Protein AF-A0A161MIW6-F1 (afdb_monomer_lite)

InterPro domains:
  IPR002558 I/LWEQ domain [PS50945] (66-166)
  IPR030224 Sla2 family [PTHR10407] (4-166)
  IPR035964 I/LWEQ domain superfamily [SSF109885] (73-166)

Foldseek 3Di:
DVVQLLLLLLALDVVLSVVLSVLVVVLVVLVVVQVVCVVVVHDRDCPVSVVSVVVSVVSSVVRVVVLVVQLPPQLVVLVVVLVVVLVVLVVVLVVLVVVLVVLVVPDDDPSSVVVVVVSVVVNVVSVVVNVVSVVVVVVVVVCLVVVQVPHDSSSSCSSVVVVSVD

pLDDT: mean 77.28, std 8.09, range [52.91, 90.94]

Radius of gyration: 28.1 Å; chains: 1; bounding box: 55×22×91 Å

Secondary structure (DSSP, 8-state):
-HHHHHHHTT-SSHHHHHHHHHHHHHHHHHHHHHHHHHTTT-----HHHHHHHHHHHHHHHHHHHHHHHHHTTHHHHHHHHHHHHHHHHHHHHHHHHHHHHHHHHH--THHHHHHHHHHHHHHHHHHHHHHHHHHHHHHHHHHHHHH-TTS-HHHHHHHTHHHHH-

Sequence (166 aa):
VLFGKATSNTSPNIEFGERMGSKCKEVGEECMKVLSDCRVDSSVNITSMKKSIADLVSMIASLQSSLQASSVSVGDLVESELAAMDKAIEEAAKKIEEMLTQSRQADSGIKLEVSEKILDSCTGLMQAIKILIQKSRILQAEIVAHGKGTASVKEFYARNHQWTEG

Organism: Triatoma infestans (NCBI:txid30076)

Structure (mmCIF, N/CA/C/O backbone):
data_AF-A0A161MIW6-F1
#
_entry.id   AF-A0A161MIW6-F1
#
loop_
_atom_site.group_PDB
_atom_site.id
_atom_site.type_symbol
_atom_site.label_atom_id
_atom_site.label_alt_id
_atom_site.label_comp_id
_atom_site.label_asym_id
_atom_site.label_entity_id
_atom_site.label_seq_id
_atom_site.pdbx_PDB_ins_code
_atom_site.Cartn_x
_atom_site.Cartn_y
_atom_site.Cartn_z
_atom_site.occupancy
_atom_site.B_iso_or_equiv
_atom_site.auth_seq_id
_atom_site.auth_comp_id
_atom_site.auth_asym_id
_atom_site.auth_atom_id
_atom_site.pdbx_PDB_model_num
ATOM 1 N N . VAL A 1 1 ? 10.689 1.836 -26.366 1.00 61.44 1 VAL A N 1
ATOM 2 C CA . VAL A 1 1 ? 10.446 3.078 -25.588 1.00 61.44 1 VAL A CA 1
ATOM 3 C C . VAL A 1 1 ? 9.473 2.867 -24.429 1.00 61.44 1 VAL A C 1
ATOM 5 O O . VAL A 1 1 ? 9.838 3.184 -23.309 1.00 61.44 1 VAL A O 1
ATOM 8 N N . LEU A 1 2 ? 8.278 2.304 -24.648 1.00 61.50 2 LEU A N 1
ATOM 9 C CA . LEU A 1 2 ? 7.247 2.163 -23.601 1.00 61.50 2 LEU A CA 1
ATOM 10 C C . LEU A 1 2 ? 7.713 1.324 -22.393 1.00 61.50 2 LEU A C 1
ATOM 12 O O . LEU A 1 2 ? 7.658 1.794 -21.261 1.00 61.50 2 LEU A O 1
ATOM 16 N N . PHE A 1 3 ? 8.299 0.149 -22.646 1.00 66.69 3 PHE A N 1
ATOM 17 C CA . PHE A 1 3 ? 8.921 -0.672 -21.599 1.00 66.69 3 PHE A CA 1
ATOM 18 C C . PHE A 1 3 ? 10.126 0.010 -20.940 1.00 66.69 3 PHE A C 1
ATOM 20 O O . PHE A 1 3 ? 10.248 -0.027 -19.725 1.00 66.69 3 PHE A O 1
ATOM 27 N N . GLY A 1 4 ? 10.960 0.716 -21.710 1.00 68.62 4 GLY A N 1
ATOM 28 C CA . GLY A 1 4 ? 12.084 1.477 -21.156 1.00 68.62 4 GLY A CA 1
ATOM 29 C C . GLY A 1 4 ? 11.637 2.590 -20.207 1.00 68.62 4 GLY A C 1
ATOM 30 O O . GLY A 1 4 ? 12.253 2.780 -19.168 1.00 68.62 4 GLY A O 1
ATOM 31 N N . LYS A 1 5 ? 10.515 3.262 -20.496 1.00 68.69 5 LYS A N 1
ATOM 32 C CA . LYS A 1 5 ? 9.932 4.271 -19.602 1.00 68.69 5 LYS A CA 1
ATOM 33 C C . LYS A 1 5 ? 9.362 3.652 -18.319 1.00 68.69 5 LYS A C 1
ATOM 35 O O . LYS A 1 5 ? 9.532 4.218 -17.247 1.00 68.69 5 LYS A O 1
ATOM 40 N N . ALA A 1 6 ? 8.757 2.467 -18.404 1.00 68.00 6 ALA A N 1
ATOM 41 C CA . ALA A 1 6 ? 8.323 1.722 -17.219 1.00 68.00 6 ALA A CA 1
ATOM 42 C C . ALA A 1 6 ? 9.513 1.281 -16.337 1.00 68.00 6 ALA A C 1
ATOM 44 O O . ALA A 1 6 ? 9.462 1.407 -15.113 1.00 68.00 6 ALA A O 1
ATOM 45 N N . THR A 1 7 ? 10.613 0.831 -16.950 1.00 68.44 7 THR A N 1
ATOM 46 C CA . THR A 1 7 ? 11.865 0.488 -16.249 1.00 68.44 7 THR A CA 1
ATOM 47 C C . THR A 1 7 ? 12.574 1.725 -15.683 1.00 68.44 7 THR A C 1
ATOM 49 O O . THR A 1 7 ? 13.167 1.662 -14.615 1.00 68.44 7 THR A O 1
ATOM 52 N N . SER A 1 8 ? 12.470 2.881 -16.334 1.00 70.69 8 SER A N 1
ATOM 53 C CA . SER A 1 8 ? 12.945 4.164 -15.801 1.00 70.69 8 SER A CA 1
ATOM 54 C C . SER A 1 8 ? 12.235 4.589 -14.530 1.00 70.69 8 SER A C 1
ATOM 56 O O . SER A 1 8 ? 12.890 4.953 -13.558 1.00 70.69 8 SER A O 1
ATOM 58 N N . ASN A 1 9 ? 10.912 4.455 -14.502 1.00 68.62 9 ASN A N 1
ATOM 59 C CA . ASN A 1 9 ? 10.103 4.767 -13.323 1.00 68.62 9 ASN A CA 1
ATOM 60 C C . ASN A 1 9 ? 10.340 3.793 -12.153 1.00 68.62 9 ASN A C 1
ATOM 62 O O . ASN A 1 9 ? 9.823 4.000 -11.064 1.00 68.62 9 ASN A O 1
ATOM 66 N N . THR A 1 10 ? 11.094 2.716 -12.381 1.00 64.06 10 THR A N 1
ATOM 67 C CA . THR A 1 10 ? 11.514 1.748 -11.357 1.00 64.06 10 THR A CA 1
ATOM 68 C C . THR A 1 10 ? 12.796 2.196 -10.640 1.00 64.06 10 THR A C 1
ATOM 70 O O . THR A 1 10 ? 13.179 1.593 -9.640 1.00 64.06 10 THR A O 1
ATOM 73 N N . SER A 1 11 ? 13.465 3.254 -11.113 1.00 67.69 11 SER A N 1
ATOM 74 C CA . SER A 1 11 ? 14.646 3.780 -10.432 1.00 67.69 11 SER A CA 1
ATOM 75 C C . SER A 1 11 ? 14.290 4.412 -9.084 1.00 67.69 11 SER A C 1
ATOM 77 O O . SER A 1 11 ? 13.384 5.242 -9.040 1.00 67.69 11 SER A O 1
ATOM 79 N N . PRO A 1 12 ? 15.036 4.104 -8.005 1.00 62.72 12 PRO A N 1
ATOM 80 C CA . PRO A 1 12 ? 14.894 4.806 -6.730 1.00 62.72 12 PRO A CA 1
ATOM 81 C C . PRO A 1 12 ? 15.349 6.276 -6.810 1.00 62.72 12 PRO A C 1
ATOM 83 O O . PRO A 1 12 ? 15.016 7.065 -5.933 1.00 62.72 12 PRO A O 1
ATOM 86 N N . ASN A 1 13 ? 16.088 6.663 -7.857 1.00 74.44 13 ASN A N 1
ATOM 87 C CA . ASN A 1 13 ? 16.470 8.046 -8.124 1.00 74.44 13 ASN A CA 1
ATOM 88 C C . ASN A 1 13 ? 15.683 8.576 -9.338 1.00 74.44 13 ASN A C 1
ATOM 90 O O . ASN A 1 13 ? 15.883 8.122 -10.466 1.00 74.44 13 ASN A O 1
ATOM 94 N N . ILE A 1 14 ? 14.809 9.560 -9.102 1.00 72.62 14 ILE A N 1
ATOM 95 C CA . ILE A 1 14 ? 13.937 10.154 -10.130 1.00 72.62 14 ILE A CA 1
ATOM 96 C C . ILE A 1 14 ? 14.759 10.756 -11.280 1.00 72.62 14 ILE A C 1
ATOM 98 O O . ILE A 1 14 ? 14.455 10.502 -12.444 1.00 72.62 14 ILE A O 1
ATOM 102 N N . GLU A 1 15 ? 15.842 11.474 -10.974 1.00 78.38 15 GLU A N 1
ATOM 103 C CA . GLU A 1 15 ? 16.721 12.099 -11.973 1.00 78.38 15 GLU A CA 1
ATOM 104 C C . GLU A 1 15 ? 17.409 11.040 -12.853 1.00 78.38 15 GLU A C 1
ATOM 106 O O . GLU A 1 15 ? 17.502 11.177 -14.077 1.00 78.38 15 GLU A O 1
ATOM 111 N N . PHE A 1 16 ? 17.825 9.921 -12.250 1.00 79.31 16 PHE A N 1
ATOM 112 C CA . PHE A 1 16 ? 18.370 8.779 -12.985 1.00 79.31 16 PHE A CA 1
ATOM 113 C C . PHE A 1 16 ? 17.313 8.119 -13.882 1.00 79.31 16 PHE A C 1
ATOM 115 O O . PHE A 1 16 ? 17.590 7.800 -15.043 1.00 79.31 16 PHE A O 1
ATOM 122 N N . GLY A 1 17 ? 16.092 7.940 -13.371 1.00 79.69 17 GLY A N 1
ATOM 123 C CA . GLY A 1 17 ? 14.958 7.411 -14.127 1.00 79.69 17 GLY A CA 1
ATOM 124 C C . GLY A 1 17 ? 14.633 8.261 -15.359 1.00 79.69 17 GLY A C 1
ATOM 125 O O . GLY A 1 17 ? 14.569 7.731 -16.475 1.00 79.69 17 GLY A O 1
ATOM 126 N N . GLU A 1 18 ? 14.508 9.579 -15.191 1.00 81.00 18 GLU A N 1
ATOM 127 C CA . GLU A 1 18 ? 14.255 10.529 -16.283 1.00 81.00 18 GLU A CA 1
ATOM 128 C C . GLU A 1 18 ? 15.375 10.533 -17.328 1.00 81.00 18 GLU A C 1
ATOM 130 O O . GLU A 1 18 ? 15.106 10.506 -18.539 1.00 81.00 18 GLU A O 1
ATOM 135 N N . ARG A 1 19 ? 16.636 10.480 -16.881 1.00 83.94 19 ARG A N 1
ATOM 136 C CA . ARG A 1 19 ? 17.801 10.383 -17.769 1.00 83.94 19 ARG A CA 1
ATOM 137 C C . ARG A 1 19 ? 17.787 9.092 -18.586 1.00 83.94 19 ARG A C 1
ATOM 139 O O . ARG A 1 19 ? 17.980 9.133 -19.803 1.00 83.94 19 ARG A O 1
ATOM 146 N N . MET A 1 20 ? 17.504 7.954 -17.953 1.00 82.56 20 MET A N 1
ATOM 147 C CA . MET A 1 20 ? 17.394 6.666 -18.644 1.00 82.56 20 MET A CA 1
ATOM 148 C C . MET A 1 20 ? 16.209 6.648 -19.625 1.00 82.56 20 MET A C 1
ATOM 150 O O . MET A 1 20 ? 16.321 6.110 -20.729 1.00 82.56 20 MET A O 1
ATOM 154 N N . GLY A 1 21 ? 15.097 7.301 -19.271 1.00 84.00 21 GLY A N 1
ATOM 155 C CA . GLY A 1 21 ? 13.911 7.396 -20.124 1.00 84.00 21 GLY A CA 1
ATOM 156 C C . GLY A 1 21 ? 14.185 8.226 -21.376 1.00 84.00 21 GLY A C 1
ATOM 157 O O . GLY A 1 21 ? 13.810 7.835 -22.485 1.00 84.00 21 GLY A O 1
ATOM 158 N N . SER A 1 22 ? 14.919 9.326 -21.202 1.00 85.38 22 SER A N 1
ATOM 159 C CA . SER A 1 22 ? 15.393 10.180 -22.292 1.00 85.38 22 SER A CA 1
ATOM 160 C C . SER A 1 22 ? 16.367 9.434 -23.208 1.00 85.38 22 SER A C 1
ATOM 162 O O . SER A 1 22 ? 16.172 9.443 -24.423 1.00 85.38 22 SER A O 1
ATOM 164 N N . LYS A 1 23 ? 17.331 8.681 -22.652 1.00 84.94 23 LYS A N 1
ATOM 165 C CA . LYS A 1 23 ? 18.250 7.853 -23.454 1.00 84.94 23 LYS A CA 1
ATOM 166 C C . LYS A 1 23 ? 17.516 6.751 -24.228 1.00 84.94 23 LYS A C 1
ATOM 168 O O . LYS A 1 23 ? 17.844 6.484 -25.379 1.00 84.94 23 LYS A O 1
ATOM 173 N N . CYS A 1 24 ? 16.484 6.136 -23.645 1.00 85.50 24 CYS A N 1
ATOM 174 C CA . CYS A 1 24 ? 15.669 5.137 -24.345 1.00 85.50 24 CYS A CA 1
ATOM 175 C C . CYS A 1 24 ? 14.901 5.735 -25.534 1.00 85.50 24 CYS A C 1
ATOM 177 O O . CYS A 1 24 ? 14.715 5.065 -26.554 1.00 85.50 24 CYS A O 1
ATOM 179 N N . LYS A 1 25 ? 14.467 6.995 -25.418 1.00 86.25 25 LYS A N 1
ATOM 180 C CA . LYS A 1 25 ? 13.848 7.730 -26.523 1.00 86.25 25 LYS A CA 1
ATOM 181 C C . LYS A 1 25 ? 14.872 8.059 -27.613 1.00 86.25 25 LYS A C 1
ATOM 183 O O . LYS A 1 25 ? 14.599 7.780 -28.775 1.00 86.25 25 LYS A O 1
ATOM 188 N N . GLU A 1 26 ? 16.051 8.546 -27.230 1.00 86.06 26 GLU A N 1
ATOM 189 C CA . GLU A 1 26 ? 17.161 8.855 -28.144 1.00 86.06 26 GLU A CA 1
ATOM 190 C C . GLU A 1 26 ? 17.589 7.625 -28.961 1.00 86.06 26 GLU A C 1
ATOM 192 O O . GLU A 1 26 ? 17.667 7.698 -30.183 1.00 86.06 26 GLU A O 1
ATOM 197 N N . VAL A 1 27 ? 17.751 6.460 -28.320 1.00 86.81 27 VAL A N 1
ATOM 198 C CA . VAL A 1 27 ? 18.036 5.187 -29.014 1.00 86.81 27 VAL A CA 1
ATOM 199 C C . VAL A 1 27 ? 16.935 4.836 -30.021 1.00 86.81 27 VAL A C 1
ATOM 201 O O . VAL A 1 27 ? 17.221 4.353 -31.116 1.00 86.81 27 VAL A O 1
ATOM 204 N N . GLY A 1 28 ? 15.667 5.081 -29.674 1.00 85.56 28 GLY A N 1
ATOM 205 C CA . GLY A 1 28 ? 14.543 4.880 -30.590 1.00 85.56 28 GLY A CA 1
ATOM 206 C C . GLY A 1 28 ? 14.598 5.807 -31.807 1.00 85.56 28 GLY A C 1
ATOM 207 O O . GLY A 1 28 ? 14.368 5.358 -32.928 1.00 85.56 28 GLY A O 1
ATOM 208 N N . GLU A 1 29 ? 14.939 7.078 -31.601 1.00 86.00 29 GLU A N 1
ATOM 209 C CA . GLU A 1 29 ? 15.095 8.072 -32.669 1.00 86.00 29 GLU A CA 1
ATOM 210 C C . GLU A 1 29 ? 16.297 7.759 -33.575 1.00 86.00 29 GLU A C 1
ATOM 212 O O . GLU A 1 29 ? 16.179 7.852 -34.797 1.00 86.00 29 GLU A O 1
ATOM 217 N N . GLU A 1 30 ? 17.430 7.331 -33.011 1.00 83.75 30 GLU A N 1
ATOM 218 C CA . GLU A 1 30 ? 18.599 6.879 -33.778 1.00 83.75 30 GLU A CA 1
ATOM 219 C C . GLU A 1 30 ? 18.293 5.628 -34.607 1.00 83.75 30 GLU A C 1
ATOM 221 O O . GLU A 1 30 ? 18.673 5.559 -35.774 1.00 83.75 30 GLU A O 1
ATOM 226 N N . CYS A 1 31 ? 17.550 4.670 -34.048 1.00 84.38 31 CYS A N 1
ATOM 227 C CA . CYS A 1 31 ? 17.133 3.471 -34.772 1.00 84.38 31 CYS A CA 1
ATOM 228 C C . CYS A 1 31 ? 16.215 3.818 -35.959 1.00 84.38 31 CYS A C 1
ATOM 230 O O . CYS A 1 31 ? 16.391 3.296 -37.059 1.00 84.38 31 CYS A O 1
ATOM 232 N N . MET A 1 32 ? 15.288 4.766 -35.775 1.00 85.19 32 MET A N 1
ATOM 233 C CA . MET A 1 32 ? 14.428 5.256 -36.859 1.00 85.19 32 MET A CA 1
ATOM 234 C C . MET A 1 32 ? 15.216 5.975 -37.961 1.00 85.19 32 MET A C 1
ATOM 236 O O . MET A 1 32 ? 14.909 5.773 -39.134 1.00 85.19 32 MET A O 1
ATOM 240 N N . LYS A 1 33 ? 16.240 6.765 -37.605 1.00 84.06 33 LYS A N 1
ATOM 241 C CA . LYS A 1 33 ? 17.140 7.419 -38.575 1.00 84.06 33 LYS A CA 1
ATOM 242 C C . LYS A 1 33 ? 17.941 6.397 -39.384 1.00 84.06 33 LYS A C 1
ATOM 244 O O . LYS A 1 33 ? 17.965 6.453 -40.606 1.00 84.06 33 LYS A O 1
ATOM 249 N N . VAL A 1 34 ? 18.520 5.402 -38.713 1.00 83.44 34 VAL A N 1
ATOM 250 C CA . VAL A 1 34 ? 19.241 4.303 -39.376 1.00 83.44 34 VAL A CA 1
ATOM 251 C C . VAL A 1 34 ? 18.323 3.550 -40.348 1.00 83.44 34 VAL A C 1
ATOM 253 O O . VAL A 1 34 ? 18.717 3.273 -41.478 1.00 83.44 34 VAL A O 1
ATOM 256 N N . LEU A 1 35 ? 17.078 3.266 -39.949 1.00 82.62 35 LEU A N 1
ATOM 257 C CA . LEU A 1 35 ? 16.092 2.615 -40.818 1.00 82.62 35 LEU A CA 1
ATOM 258 C C . LEU A 1 35 ? 15.680 3.485 -42.015 1.00 82.62 35 LEU A C 1
ATOM 260 O O . LEU A 1 35 ? 15.464 2.940 -43.099 1.00 82.62 35 LEU A O 1
ATOM 264 N N . SER A 1 36 ? 15.570 4.809 -41.855 1.00 82.56 36 SER A N 1
ATOM 265 C CA . SER A 1 36 ? 15.293 5.705 -42.985 1.00 82.56 36 SER A CA 1
ATOM 266 C C . SER A 1 36 ? 16.464 5.785 -43.957 1.00 82.56 36 SER A C 1
ATOM 268 O O . SER A 1 36 ? 16.233 5.762 -45.163 1.00 82.56 36 SER A O 1
ATOM 270 N N . ASP A 1 37 ? 17.698 5.798 -43.455 1.00 80.75 37 ASP A N 1
ATOM 271 C CA . ASP A 1 37 ? 18.906 5.892 -44.281 1.00 80.75 37 ASP A CA 1
ATOM 272 C C . ASP A 1 37 ? 19.135 4.608 -45.093 1.00 80.75 37 ASP A C 1
ATOM 274 O O . ASP A 1 37 ? 19.452 4.684 -46.284 1.00 80.75 37 ASP A O 1
ATOM 278 N N . CYS A 1 38 ? 18.856 3.440 -44.492 1.00 77.19 38 CYS A N 1
ATOM 279 C CA . CYS A 1 38 ? 18.796 2.145 -45.183 1.00 77.19 38 CYS A CA 1
ATOM 280 C C . CYS A 1 38 ? 17.766 2.128 -46.321 1.00 77.19 38 CYS A C 1
ATOM 282 O O . CYS A 1 38 ? 17.932 1.396 -47.290 1.00 77.19 38 CYS A O 1
ATOM 284 N N . ARG A 1 39 ? 16.680 2.903 -46.206 1.00 77.19 39 ARG A N 1
ATOM 285 C CA . ARG A 1 39 ? 15.609 2.946 -47.214 1.00 77.19 39 ARG A CA 1
ATOM 286 C C . ARG A 1 39 ? 15.971 3.794 -48.436 1.00 77.19 39 ARG A C 1
ATOM 288 O O . ARG A 1 39 ? 15.252 3.741 -49.429 1.00 77.19 39 ARG A O 1
ATOM 295 N N . VAL A 1 40 ? 17.030 4.600 -48.347 1.00 80.00 40 VAL A N 1
ATOM 296 C CA . VAL A 1 40 ? 17.451 5.569 -49.375 1.00 80.00 40 VAL A CA 1
ATOM 297 C C . VAL A 1 40 ? 18.808 5.173 -49.997 1.00 80.00 40 VAL A C 1
ATOM 299 O O . VAL A 1 40 ? 19.402 5.963 -50.718 1.00 80.00 40 VAL A O 1
ATOM 302 N N . ASP A 1 41 ? 19.306 3.951 -49.743 1.00 64.62 41 ASP A N 1
ATOM 303 C CA . ASP A 1 41 ? 20.633 3.461 -50.185 1.00 64.62 41 ASP A CA 1
ATOM 304 C C . ASP A 1 41 ? 21.799 4.396 -49.790 1.00 64.62 41 ASP A C 1
ATOM 306 O O . ASP A 1 41 ? 22.836 4.493 -50.450 1.00 64.62 41 ASP A O 1
ATOM 310 N N . SER A 1 42 ? 21.638 5.093 -48.663 1.00 64.06 42 SER A N 1
ATOM 311 C CA . SER A 1 42 ? 22.657 5.983 -48.104 1.00 64.06 42 SER A CA 1
ATOM 312 C C . SER A 1 42 ? 23.697 5.173 -47.322 1.00 64.06 42 SER A C 1
ATOM 314 O O . SER A 1 42 ? 23.383 4.130 -46.755 1.00 64.06 42 SER A O 1
ATOM 316 N N . SER A 1 43 ? 24.930 5.676 -47.200 1.00 62.56 43 SER A N 1
ATOM 317 C CA . SER A 1 43 ? 25.930 5.116 -46.275 1.00 62.56 43 SER A CA 1
ATOM 318 C C . SER A 1 43 ? 25.413 5.154 -44.828 1.00 62.56 43 SER A C 1
ATOM 320 O O . SER A 1 43 ? 25.407 6.208 -44.192 1.00 62.56 43 SER A O 1
ATOM 322 N N . VAL A 1 44 ? 25.026 3.999 -44.288 1.00 70.69 44 VAL A N 1
ATOM 323 C CA . VAL A 1 44 ? 24.427 3.867 -42.953 1.00 70.69 44 VAL A CA 1
ATOM 324 C C . VAL A 1 44 ? 25.500 3.912 -41.861 1.00 70.69 44 VAL A C 1
ATOM 326 O O . VAL A 1 44 ? 26.374 3.046 -41.794 1.00 70.69 44 VAL A O 1
ATOM 329 N N . ASN A 1 45 ? 25.417 4.881 -40.945 1.00 68.62 45 ASN A N 1
ATOM 330 C CA . ASN A 1 45 ? 26.310 4.952 -39.784 1.00 68.62 45 ASN A CA 1
ATOM 331 C C . ASN A 1 45 ? 25.682 4.278 -38.550 1.00 68.62 45 ASN A C 1
ATOM 333 O O . ASN A 1 45 ? 24.879 4.866 -37.834 1.00 68.62 45 ASN A O 1
ATOM 337 N N . ILE A 1 46 ? 26.088 3.035 -38.281 1.00 76.12 46 ILE A N 1
ATOM 338 C CA . ILE A 1 46 ? 25.591 2.200 -37.166 1.00 76.12 46 ILE A CA 1
ATOM 339 C C . ILE A 1 46 ? 26.328 2.495 -35.839 1.00 76.12 46 ILE A C 1
ATOM 341 O O . ILE A 1 46 ? 25.935 2.025 -34.768 1.00 76.12 46 ILE A O 1
ATOM 345 N N . THR A 1 47 ? 27.414 3.268 -35.883 1.00 80.06 47 THR A N 1
ATOM 346 C CA . THR A 1 47 ? 28.341 3.438 -34.753 1.00 80.06 47 THR A CA 1
ATOM 347 C C . THR A 1 47 ? 27.715 4.213 -33.593 1.00 80.06 47 THR A C 1
ATOM 349 O O . THR A 1 47 ? 27.886 3.821 -32.438 1.00 80.06 47 THR A O 1
ATOM 352 N N . SER A 1 48 ? 26.955 5.273 -33.886 1.00 78.56 48 SER A N 1
ATOM 353 C CA . SER A 1 48 ? 26.233 6.063 -32.875 1.00 78.56 48 SER A CA 1
ATOM 354 C C . SER A 1 48 ? 25.165 5.229 -32.171 1.00 78.56 48 SER A C 1
ATOM 356 O O . SER A 1 48 ? 25.172 5.146 -30.946 1.00 78.56 48 SER A O 1
ATOM 358 N N . MET A 1 49 ? 24.350 4.497 -32.938 1.00 80.81 49 MET A N 1
ATOM 359 C CA . MET A 1 49 ? 23.312 3.614 -32.400 1.00 80.81 49 MET A CA 1
ATOM 360 C C . MET A 1 49 ? 23.900 2.532 -31.485 1.00 80.81 49 MET A C 1
ATOM 362 O O . MET A 1 49 ? 23.395 2.302 -30.387 1.00 80.81 49 MET A O 1
ATOM 366 N N . LYS A 1 50 ? 24.998 1.880 -31.898 1.00 83.50 50 LYS A N 1
ATOM 367 C CA . LYS A 1 50 ? 25.682 0.883 -31.055 1.00 83.50 50 LYS A CA 1
ATOM 368 C C . LYS A 1 50 ? 26.171 1.485 -29.739 1.00 83.50 50 LYS A C 1
ATOM 370 O O . LYS A 1 50 ? 26.019 0.849 -28.699 1.00 83.50 50 LYS A O 1
ATOM 375 N N . LYS A 1 51 ? 26.727 2.699 -29.776 1.00 86.50 51 LYS A N 1
ATOM 376 C CA . LYS A 1 51 ? 27.185 3.407 -28.577 1.00 86.50 51 LYS A CA 1
ATOM 377 C C . LYS A 1 51 ? 26.019 3.753 -27.650 1.00 86.50 51 LYS A C 1
ATOM 379 O O . LYS A 1 51 ? 26.068 3.410 -26.475 1.00 86.50 51 LYS A O 1
ATOM 384 N N . SER A 1 52 ? 24.944 4.335 -28.177 1.00 83.75 52 SER A N 1
ATOM 385 C CA . SER A 1 52 ? 23.763 4.688 -27.382 1.00 83.75 52 SER A CA 1
ATOM 386 C C . SER A 1 52 ? 23.083 3.467 -26.754 1.00 83.75 52 SER A C 1
ATOM 388 O O . SER A 1 52 ? 22.607 3.551 -25.622 1.00 83.75 52 SER A O 1
ATOM 390 N N . ILE A 1 53 ? 23.072 2.320 -27.447 1.00 84.44 53 ILE A N 1
ATOM 391 C CA . ILE A 1 53 ? 22.594 1.047 -26.886 1.00 84.44 53 ILE A CA 1
ATOM 392 C C . ILE A 1 53 ? 23.526 0.559 -25.770 1.00 84.44 53 ILE A C 1
ATOM 394 O O . ILE A 1 53 ? 23.035 0.164 -24.717 1.00 84.44 53 ILE A O 1
ATOM 398 N N . ALA A 1 54 ? 24.848 0.604 -25.962 1.00 87.19 54 ALA A N 1
ATOM 399 C CA . ALA A 1 54 ? 25.809 0.196 -24.934 1.00 87.19 54 ALA A CA 1
ATOM 400 C C . ALA A 1 54 ? 25.696 1.057 -23.661 1.00 87.19 54 ALA A C 1
ATOM 402 O O . ALA A 1 54 ? 25.657 0.520 -22.552 1.00 87.19 54 ALA A O 1
ATOM 403 N N . ASP A 1 55 ? 25.551 2.374 -23.823 1.00 86.06 55 ASP A N 1
ATOM 404 C CA . ASP A 1 55 ? 25.331 3.312 -22.720 1.00 86.06 55 ASP A CA 1
ATOM 405 C C . ASP A 1 55 ? 24.032 2.979 -21.968 1.00 86.06 55 ASP A C 1
ATOM 407 O O . ASP A 1 55 ? 24.020 2.908 -20.738 1.00 86.06 55 ASP A O 1
ATOM 411 N N . LEU A 1 56 ? 22.943 2.700 -22.692 1.00 85.38 56 LEU A N 1
ATOM 412 C CA . LEU A 1 56 ? 21.668 2.302 -22.094 1.00 85.38 56 LEU A CA 1
ATOM 413 C C . LEU A 1 56 ? 21.772 0.969 -21.336 1.00 85.38 56 LEU A C 1
ATOM 415 O O . LEU A 1 56 ? 21.239 0.855 -20.233 1.00 85.38 56 LEU A O 1
ATOM 419 N N . VAL A 1 57 ? 22.494 -0.013 -21.879 1.00 86.44 57 VAL A N 1
ATOM 420 C CA . VAL A 1 57 ? 22.738 -1.305 -21.215 1.00 86.44 57 VAL A CA 1
ATOM 421 C C . VAL A 1 57 ? 23.523 -1.115 -19.913 1.00 86.44 57 VAL A C 1
ATOM 423 O O . VAL A 1 57 ? 23.163 -1.709 -18.897 1.00 86.44 57 VAL A O 1
ATOM 426 N N . SER A 1 58 ? 24.544 -0.251 -19.904 1.00 86.19 58 SER A N 1
ATOM 427 C CA . SER A 1 58 ? 25.304 0.052 -18.683 1.00 86.19 58 SER A CA 1
ATOM 428 C C . SER A 1 58 ? 24.443 0.711 -17.599 1.00 86.19 58 SER A C 1
ATOM 430 O O . SER A 1 58 ? 24.514 0.312 -16.438 1.00 86.19 58 SER A O 1
ATOM 432 N N . MET A 1 59 ? 23.561 1.644 -17.977 1.00 83.69 59 MET A N 1
ATOM 433 C CA . MET A 1 59 ? 22.632 2.283 -17.039 1.00 83.69 59 MET A CA 1
ATOM 434 C C . MET A 1 59 ? 21.639 1.278 -16.446 1.00 83.69 59 MET A C 1
ATOM 436 O O . MET A 1 59 ? 21.367 1.326 -15.247 1.00 83.69 59 MET A O 1
ATOM 440 N N . ILE A 1 60 ? 21.146 0.328 -17.247 1.00 82.44 60 ILE A N 1
ATOM 441 C CA . ILE A 1 60 ? 20.287 -0.755 -16.746 1.00 82.44 60 ILE A CA 1
ATOM 442 C C . ILE A 1 60 ? 21.046 -1.635 -15.744 1.00 82.44 60 ILE A C 1
ATOM 444 O O . ILE A 1 60 ? 20.500 -1.963 -14.691 1.00 82.44 60 ILE A O 1
ATOM 448 N N . ALA A 1 61 ? 22.307 -1.979 -16.018 1.00 82.94 61 ALA A N 1
ATOM 449 C CA . ALA A 1 61 ? 23.111 -2.792 -15.105 1.00 82.94 61 ALA A CA 1
ATOM 450 C C . ALA A 1 61 ? 23.336 -2.100 -13.746 1.00 82.94 61 ALA A C 1
ATOM 452 O O . ALA A 1 61 ? 23.217 -2.741 -12.701 1.00 82.94 61 ALA A O 1
ATOM 453 N N . SER A 1 62 ? 23.596 -0.787 -13.744 1.00 81.62 62 SER A N 1
ATOM 454 C CA . SER A 1 62 ? 23.730 0.006 -12.511 1.00 81.62 62 SER A CA 1
ATOM 455 C C . SER A 1 62 ? 22.419 0.128 -11.730 1.00 81.62 62 SER A C 1
ATOM 457 O O . SER A 1 62 ? 22.421 0.103 -10.500 1.00 81.62 62 SER A O 1
ATOM 459 N N . LEU A 1 63 ? 21.287 0.232 -12.428 1.00 77.31 63 LEU A N 1
ATOM 460 C CA . LEU A 1 63 ? 19.967 0.216 -11.797 1.00 77.31 63 LEU A CA 1
ATOM 461 C C . LEU A 1 63 ? 19.721 -1.122 -11.084 1.00 77.31 63 LEU A C 1
ATOM 463 O O . LEU A 1 63 ? 19.244 -1.156 -9.951 1.00 77.31 63 LEU A O 1
ATOM 467 N N . GLN A 1 64 ? 20.073 -2.223 -11.745 1.00 72.31 64 GLN A N 1
ATOM 468 C CA . GLN A 1 64 ? 19.836 -3.575 -11.253 1.00 72.31 64 GLN A CA 1
ATOM 469 C C . GLN A 1 64 ? 20.671 -3.894 -10.003 1.00 72.31 64 GLN A C 1
ATOM 471 O O . GLN A 1 64 ? 20.152 -4.500 -9.065 1.00 72.31 64 GLN A O 1
ATOM 476 N N . SER A 1 65 ? 21.924 -3.430 -9.939 1.00 72.19 65 SER A N 1
ATOM 477 C CA . SER A 1 65 ? 22.757 -3.571 -8.737 1.00 72.19 65 SER A CA 1
ATOM 478 C C . SER A 1 65 ? 22.253 -2.717 -7.568 1.00 72.19 65 SER A C 1
ATOM 480 O O . SER A 1 65 ? 22.216 -3.195 -6.434 1.00 72.19 65 SER A O 1
ATOM 482 N N . SER A 1 66 ? 21.796 -1.488 -7.838 1.00 68.69 66 SER A N 1
ATOM 483 C CA . SER A 1 66 ? 21.188 -0.620 -6.821 1.00 68.69 66 SER A CA 1
ATOM 484 C C . SER A 1 66 ? 19.910 -1.225 -6.238 1.00 68.69 66 SER A C 1
ATOM 486 O O . SER A 1 66 ? 19.706 -1.171 -5.029 1.00 68.69 66 SER A O 1
ATOM 488 N N . LEU A 1 67 ? 19.059 -1.813 -7.079 1.00 64.50 67 LEU A N 1
ATOM 489 C CA . LEU A 1 67 ? 17.823 -2.463 -6.642 1.00 64.50 67 LEU A CA 1
ATOM 490 C C . LEU A 1 67 ? 18.106 -3.710 -5.795 1.00 64.50 67 LEU A C 1
ATOM 492 O O . LEU A 1 67 ? 17.441 -3.919 -4.782 1.00 64.50 67 LEU A O 1
ATOM 496 N N . GLN A 1 68 ? 19.113 -4.513 -6.158 1.00 63.56 68 GLN A N 1
ATOM 497 C CA . GLN A 1 68 ? 19.486 -5.696 -5.376 1.00 63.56 68 GLN A CA 1
ATOM 498 C C . GLN A 1 68 ? 19.945 -5.343 -3.956 1.00 63.56 68 GLN A C 1
ATOM 500 O O . GLN A 1 68 ? 19.524 -6.014 -3.015 1.00 63.56 68 GLN A O 1
ATOM 505 N N . ALA A 1 69 ? 20.726 -4.272 -3.783 1.00 61.72 69 ALA A N 1
ATOM 506 C CA . ALA A 1 69 ? 21.224 -3.853 -2.471 1.00 61.72 69 ALA A CA 1
ATOM 507 C C . ALA A 1 69 ? 20.108 -3.415 -1.499 1.00 61.72 69 ALA A C 1
ATOM 509 O O . ALA A 1 69 ? 20.214 -3.653 -0.298 1.00 61.72 69 ALA A O 1
ATOM 510 N N . SER A 1 70 ? 19.022 -2.822 -2.005 1.00 57.09 70 SER A N 1
ATOM 511 C CA . SER A 1 70 ? 17.903 -2.320 -1.188 1.00 57.09 70 SER A CA 1
ATOM 512 C C . SER A 1 70 ? 16.776 -3.345 -0.976 1.00 57.09 70 SER A C 1
ATOM 514 O O . SER A 1 70 ? 15.961 -3.201 -0.068 1.00 57.09 70 SER A O 1
ATOM 516 N N . SER A 1 71 ? 16.712 -4.390 -1.808 1.00 53.25 71 SER A N 1
ATOM 517 C CA . SER A 1 71 ? 15.549 -5.291 -1.915 1.00 53.25 71 SER A CA 1
ATOM 518 C C . SER A 1 71 ? 15.378 -6.333 -0.808 1.00 53.25 71 SER A C 1
ATOM 520 O O . SER A 1 71 ? 14.282 -6.873 -0.642 1.00 53.25 71 SER A O 1
ATOM 522 N N . VAL A 1 72 ? 16.434 -6.655 -0.059 1.00 52.91 72 VAL A N 1
ATOM 523 C CA . VAL A 1 72 ? 16.413 -7.840 0.814 1.00 52.91 72 VAL A CA 1
ATOM 524 C C . VAL A 1 72 ? 15.642 -7.596 2.120 1.00 52.91 72 VAL A C 1
ATOM 526 O O . VAL A 1 72 ? 15.068 -8.540 2.649 1.00 52.91 72 VAL A O 1
ATOM 529 N N . SER A 1 73 ? 15.554 -6.348 2.598 1.00 61.78 73 SER A N 1
ATOM 530 C CA . SER A 1 73 ? 15.046 -6.022 3.944 1.00 61.78 73 SER A CA 1
ATOM 531 C C . SER A 1 73 ? 13.559 -5.637 3.999 1.00 61.78 73 SER A C 1
ATOM 533 O O . SER A 1 73 ? 12.820 -6.109 4.857 1.00 61.78 73 SER A O 1
ATOM 535 N N . VAL A 1 74 ? 13.090 -4.794 3.074 1.00 62.59 74 VAL A N 1
ATOM 536 C CA . VAL A 1 74 ? 11.868 -4.002 3.314 1.00 62.59 74 VAL A CA 1
ATOM 537 C C . VAL A 1 74 ? 10.571 -4.798 3.112 1.00 62.59 74 VAL A C 1
ATOM 539 O O . VAL A 1 74 ? 9.628 -4.633 3.875 1.00 62.59 74 VAL A O 1
ATOM 542 N N . GLY A 1 75 ? 10.506 -5.695 2.122 1.00 63.94 75 GLY A N 1
ATOM 543 C CA . GLY A 1 75 ? 9.264 -6.423 1.815 1.00 63.94 75 GLY A CA 1
ATOM 544 C C . GLY A 1 75 ? 8.804 -7.378 2.923 1.00 63.94 75 GLY A C 1
ATOM 545 O O . GLY A 1 75 ? 7.608 -7.473 3.180 1.00 63.94 75 GLY A O 1
ATOM 546 N N . ASP A 1 76 ? 9.744 -8.035 3.607 1.00 67.12 76 ASP A N 1
ATOM 547 C CA . ASP A 1 76 ? 9.424 -8.937 4.723 1.00 67.12 76 ASP A CA 1
ATOM 548 C C . ASP A 1 76 ? 9.080 -8.130 5.993 1.00 67.12 76 ASP A C 1
ATOM 550 O O . ASP A 1 76 ? 8.287 -8.573 6.824 1.00 67.12 76 ASP A O 1
ATOM 554 N N . LEU A 1 77 ? 9.629 -6.911 6.113 1.00 67.31 77 LEU A N 1
ATOM 555 C CA . LEU A 1 77 ? 9.333 -5.983 7.203 1.00 67.31 77 LEU A CA 1
ATOM 556 C C . LEU A 1 77 ? 7.859 -5.552 7.185 1.00 67.31 77 LEU A C 1
ATOM 558 O O . LEU A 1 77 ? 7.214 -5.540 8.224 1.00 67.31 77 LEU A O 1
ATOM 562 N N . VAL A 1 78 ? 7.304 -5.268 6.004 1.00 70.19 78 VAL A N 1
ATOM 563 C CA . VAL A 1 78 ? 5.913 -4.799 5.852 1.00 70.19 78 VAL A CA 1
ATOM 564 C C . VAL A 1 78 ? 4.907 -5.842 6.290 1.00 70.19 78 VAL A C 1
ATOM 566 O O . VAL A 1 78 ? 3.983 -5.531 7.034 1.00 70.19 78 VAL A O 1
ATOM 569 N N . GLU A 1 79 ? 5.057 -7.083 5.825 1.00 70.75 79 GLU A N 1
ATOM 570 C CA . GLU A 1 79 ? 4.129 -8.145 6.218 1.00 70.75 79 GLU A CA 1
ATOM 571 C C . GLU A 1 79 ? 4.207 -8.414 7.724 1.00 70.75 79 GLU A C 1
ATOM 573 O O . GLU A 1 79 ? 3.172 -8.628 8.360 1.00 70.75 79 GLU A O 1
ATOM 578 N N . SER A 1 80 ? 5.411 -8.333 8.303 1.00 76.88 80 SER A N 1
ATOM 579 C CA . SER A 1 80 ? 5.619 -8.439 9.747 1.00 76.88 80 SER A CA 1
ATOM 580 C C . SER A 1 80 ? 4.948 -7.296 10.515 1.00 76.88 80 SER A C 1
ATOM 582 O O . SER A 1 80 ? 4.226 -7.555 11.477 1.00 76.88 80 SER A O 1
ATOM 584 N N . GLU A 1 81 ? 5.141 -6.046 10.093 1.00 78.31 81 GLU A N 1
ATOM 585 C CA . GLU A 1 81 ? 4.550 -4.871 10.748 1.00 78.31 81 GLU A CA 1
ATOM 586 C C . GLU A 1 81 ? 3.022 -4.860 10.629 1.00 78.31 81 GLU A C 1
ATOM 588 O O . GLU A 1 81 ? 2.326 -4.634 11.618 1.00 78.31 81 GLU A O 1
ATOM 593 N N . LEU A 1 82 ? 2.469 -5.213 9.463 1.00 74.88 82 LEU A N 1
ATOM 594 C CA . LEU A 1 82 ? 1.019 -5.345 9.285 1.00 74.88 82 LEU A CA 1
ATOM 595 C C . LEU A 1 82 ? 0.428 -6.433 10.196 1.00 74.88 82 LEU A C 1
ATOM 597 O O . LEU A 1 82 ? -0.648 -6.243 10.763 1.00 74.88 82 LEU A O 1
ATOM 601 N N . ALA A 1 83 ? 1.125 -7.559 10.373 1.00 77.94 83 ALA A N 1
ATOM 602 C CA . ALA A 1 83 ? 0.697 -8.611 11.295 1.00 77.94 83 ALA A CA 1
ATOM 603 C C . ALA A 1 83 ? 0.820 -8.187 12.773 1.00 77.94 83 ALA A C 1
ATOM 605 O O . ALA A 1 83 ? -0.051 -8.506 13.587 1.00 77.94 83 ALA A O 1
ATOM 606 N N . ALA A 1 84 ? 1.879 -7.454 13.131 1.00 82.44 84 ALA A N 1
ATOM 607 C CA . ALA A 1 84 ? 2.062 -6.912 14.476 1.00 82.44 84 ALA A CA 1
ATOM 608 C C . ALA A 1 84 ? 0.973 -5.885 14.824 1.00 82.44 84 ALA A C 1
ATOM 610 O O . ALA A 1 84 ? 0.426 -5.902 15.929 1.00 82.44 84 ALA A O 1
ATOM 611 N N . MET A 1 85 ? 0.609 -5.045 13.857 1.00 78.44 85 MET A N 1
ATOM 612 C CA . MET A 1 85 ? -0.477 -4.080 13.965 1.00 78.44 85 MET A CA 1
ATOM 613 C C . MET A 1 85 ? -1.831 -4.765 14.201 1.00 78.44 85 MET A C 1
ATOM 615 O O . MET A 1 85 ? -2.551 -4.365 15.116 1.00 78.44 85 MET A O 1
ATOM 619 N N . ASP A 1 86 ? -2.152 -5.833 13.458 1.00 72.75 86 ASP A N 1
ATOM 620 C CA . ASP A 1 86 ? -3.378 -6.623 13.667 1.00 72.75 86 ASP A CA 1
ATOM 621 C C . ASP A 1 86 ? -3.463 -7.167 15.102 1.00 72.75 86 ASP A C 1
ATOM 623 O O . ASP A 1 86 ? -4.488 -7.025 15.778 1.00 72.75 86 ASP A O 1
ATOM 627 N N . LYS A 1 87 ? -2.349 -7.712 15.604 1.00 82.62 87 LYS A N 1
ATOM 628 C CA . LYS A 1 87 ? -2.257 -8.212 16.979 1.00 82.62 87 LYS A CA 1
ATOM 629 C C . LYS A 1 87 ? -2.472 -7.102 18.012 1.00 82.62 87 LYS A C 1
ATOM 631 O O . LYS A 1 87 ? -3.209 -7.307 18.975 1.00 82.62 87 LYS A O 1
ATOM 636 N N . ALA A 1 88 ? -1.874 -5.929 17.813 1.00 81.75 88 ALA A N 1
ATOM 637 C CA . ALA A 1 88 ? -2.016 -4.802 18.733 1.00 81.75 88 ALA A CA 1
ATOM 638 C C . ALA A 1 88 ? -3.467 -4.290 18.820 1.00 81.75 88 ALA A C 1
ATOM 640 O O . ALA A 1 88 ? -3.936 -3.940 19.905 1.00 81.75 88 ALA A O 1
ATOM 641 N N . ILE A 1 89 ? -4.203 -4.284 17.702 1.00 77.31 89 ILE A N 1
ATOM 642 C CA . ILE A 1 89 ? -5.625 -3.895 17.675 1.00 77.31 89 ILE A CA 1
ATOM 643 C C . ILE A 1 89 ? -6.474 -4.918 18.423 1.00 77.31 89 ILE A C 1
ATOM 645 O O . ILE A 1 89 ? -7.367 -4.544 19.183 1.00 77.31 89 ILE A O 1
ATOM 649 N N . GLU A 1 90 ? -6.215 -6.208 18.211 1.00 80.88 90 GLU A N 1
ATOM 650 C CA . GLU A 1 90 ? -6.964 -7.275 18.870 1.00 80.88 90 GLU A CA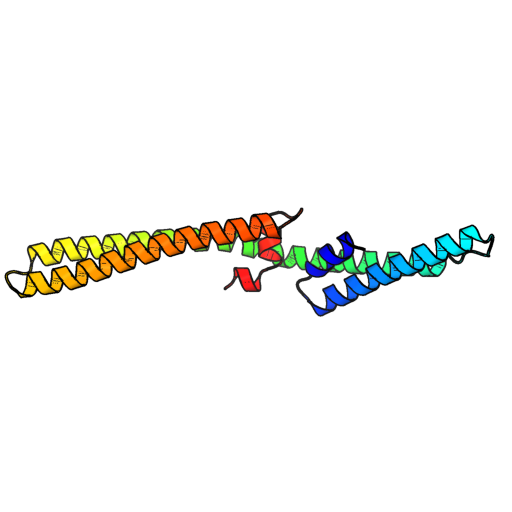 1
ATOM 651 C C . GLU A 1 90 ? -6.716 -7.284 20.385 1.00 80.88 90 GLU A C 1
ATOM 653 O O . GLU A 1 90 ? -7.661 -7.397 21.168 1.00 80.88 90 GLU A O 1
ATOM 658 N N . GLU A 1 91 ? -5.474 -7.042 20.813 1.00 84.44 91 GLU A N 1
ATOM 659 C CA . GLU A 1 91 ? -5.136 -6.834 22.224 1.00 84.44 91 GLU A CA 1
ATOM 660 C C . GLU A 1 91 ? -5.817 -5.586 22.810 1.00 84.44 91 GLU A C 1
ATOM 662 O O . GLU A 1 91 ? -6.345 -5.642 23.924 1.00 84.44 91 GLU A O 1
ATOM 667 N N . ALA A 1 92 ? -5.864 -4.473 22.069 1.00 77.38 92 ALA A N 1
ATOM 668 C CA . ALA A 1 92 ? -6.547 -3.257 22.509 1.00 77.38 92 ALA A CA 1
ATOM 669 C C . ALA A 1 92 ? -8.063 -3.466 22.659 1.00 77.38 92 ALA A C 1
ATOM 671 O O . ALA A 1 92 ? -8.643 -3.048 23.663 1.00 77.38 92 ALA A O 1
ATOM 672 N N . ALA A 1 93 ? -8.696 -4.154 21.704 1.00 75.50 93 ALA A N 1
ATOM 673 C CA . ALA A 1 93 ? -10.113 -4.504 21.770 1.00 75.50 93 ALA A CA 1
ATOM 674 C C . ALA A 1 93 ? -10.412 -5.398 22.983 1.00 75.50 93 ALA A C 1
ATOM 676 O O . ALA A 1 93 ? -11.316 -5.093 23.763 1.00 75.50 93 ALA A O 1
ATOM 677 N N . LYS A 1 94 ? -9.592 -6.435 23.202 1.00 81.94 94 LYS A N 1
ATOM 678 C CA . LYS A 1 94 ? -9.726 -7.330 24.358 1.00 81.94 94 LYS A CA 1
ATOM 679 C C . LYS A 1 94 ? -9.599 -6.574 25.682 1.00 81.94 94 LYS A C 1
ATOM 681 O O . LYS A 1 94 ? -10.381 -6.794 26.600 1.00 81.94 94 LYS A O 1
ATOM 686 N N . LYS A 1 95 ? -8.651 -5.640 25.779 1.00 83.62 95 LYS A N 1
ATOM 687 C CA . LYS A 1 95 ? -8.444 -4.846 26.997 1.00 83.62 95 LYS A CA 1
ATOM 688 C C . LYS A 1 95 ? -9.626 -3.921 27.312 1.00 83.62 95 LYS A C 1
ATOM 690 O O . LYS A 1 95 ? -9.926 -3.694 28.482 1.00 83.62 95 LYS A O 1
ATOM 695 N N . ILE A 1 96 ? -10.313 -3.407 26.290 1.00 74.25 96 ILE A N 1
ATOM 696 C CA . ILE A 1 96 ? -11.551 -2.627 26.460 1.00 74.25 96 ILE A CA 1
ATOM 697 C C . ILE A 1 96 ? -12.692 -3.525 26.962 1.00 74.25 96 ILE A C 1
ATOM 699 O O . ILE A 1 96 ? -13.415 -3.132 27.875 1.00 74.25 96 ILE A O 1
ATOM 703 N N . GLU A 1 97 ? -12.813 -4.746 26.437 1.00 74.38 97 GLU A N 1
ATOM 704 C CA . GLU A 1 97 ? -13.814 -5.728 26.880 1.00 74.38 97 GLU A CA 1
ATOM 705 C C . GLU A 1 97 ? -13.583 -6.193 28.334 1.00 74.38 97 GLU A C 1
ATOM 707 O O . GLU A 1 97 ? -14.522 -6.318 29.131 1.00 74.38 97 GLU A O 1
ATOM 712 N N . GLU A 1 98 ? -12.320 -6.370 28.727 1.00 82.38 98 GLU A N 1
ATOM 713 C CA . GLU A 1 98 ? -11.936 -6.651 30.115 1.00 82.38 98 GLU A CA 1
ATOM 714 C C . GLU A 1 98 ? -12.305 -5.484 31.050 1.00 82.38 98 GLU A C 1
ATOM 716 O O . GLU A 1 98 ? -12.881 -5.712 32.119 1.00 82.38 98 GLU A O 1
ATOM 721 N N . MET A 1 99 ? -12.060 -4.232 30.636 1.00 77.38 99 MET A N 1
ATOM 722 C CA . MET A 1 99 ? -12.484 -3.043 31.393 1.00 77.38 99 MET A CA 1
ATOM 723 C C . MET A 1 99 ? -14.012 -2.925 31.504 1.00 77.38 99 MET A C 1
ATOM 725 O O . MET A 1 99 ? -14.506 -2.569 32.575 1.00 77.38 99 MET A O 1
ATOM 729 N N . LEU A 1 100 ? -14.766 -3.271 30.450 1.00 69.06 100 LEU A N 1
ATOM 730 C CA . LEU A 1 100 ? -16.239 -3.348 30.463 1.00 69.06 100 LEU A CA 1
ATOM 731 C C . LEU A 1 100 ? -16.720 -4.310 31.552 1.00 69.06 100 LEU A C 1
ATOM 733 O O . LEU A 1 100 ? -17.596 -3.983 32.356 1.00 69.06 100 LEU A O 1
ATOM 737 N N . THR A 1 101 ? -16.113 -5.496 31.592 1.00 74.12 101 THR A N 1
ATOM 738 C CA . THR A 1 101 ? -16.479 -6.550 32.540 1.00 74.12 101 THR A CA 1
ATOM 739 C C . THR A 1 101 ? -16.157 -6.142 33.979 1.00 74.12 101 THR A C 1
ATOM 741 O O . THR A 1 101 ? -16.980 -6.354 34.869 1.00 74.12 101 THR A O 1
ATOM 744 N N . GLN A 1 102 ? -15.005 -5.502 34.213 1.00 77.00 102 GLN A N 1
ATOM 745 C CA . GLN A 1 102 ? -14.638 -4.978 35.535 1.00 77.00 102 GLN A CA 1
ATOM 746 C C . GLN A 1 102 ? -15.536 -3.826 35.994 1.00 77.00 102 GLN A C 1
ATOM 748 O O . GLN A 1 102 ? -15.981 -3.834 37.141 1.00 77.00 102 GLN A O 1
ATOM 753 N N . SER A 1 103 ? -15.834 -2.850 35.130 1.00 69.56 103 SER A N 1
ATOM 754 C CA . SER A 1 103 ? -16.667 -1.697 35.507 1.00 69.56 103 SER A CA 1
ATOM 755 C C . SER A 1 103 ? -18.088 -2.130 35.881 1.00 69.56 103 SER A C 1
ATOM 757 O O . SER A 1 103 ? -18.615 -1.671 36.893 1.00 69.56 103 SER A O 1
ATOM 759 N N . ARG A 1 104 ? -18.656 -3.116 35.169 1.00 68.50 104 ARG A N 1
ATOM 760 C CA . ARG A 1 104 ? -19.954 -3.724 35.514 1.00 68.50 104 ARG A CA 1
ATOM 761 C C . ARG A 1 104 ? -19.985 -4.431 36.866 1.00 68.50 104 ARG A C 1
ATOM 763 O O . ARG A 1 104 ? -21.048 -4.528 37.470 1.00 68.50 104 ARG A O 1
ATOM 770 N N . GLN A 1 105 ? -18.848 -4.941 37.331 1.00 71.06 105 GLN A N 1
ATOM 771 C CA . GLN A 1 105 ? -18.737 -5.579 38.645 1.00 71.06 105 GLN A CA 1
ATOM 772 C C . GLN A 1 105 ? -18.478 -4.570 39.775 1.00 71.06 105 GLN A C 1
ATOM 774 O O . GLN A 1 105 ? -18.774 -4.877 40.929 1.00 71.06 105 GLN A O 1
ATOM 779 N N . ALA A 1 106 ? -17.917 -3.397 39.463 1.00 69.31 106 ALA A N 1
ATOM 780 C CA . ALA A 1 106 ? -17.433 -2.431 40.450 1.00 69.31 106 ALA A CA 1
ATOM 781 C C . ALA A 1 106 ? -18.373 -1.234 40.689 1.00 69.31 106 ALA A C 1
ATOM 783 O O . ALA A 1 106 ? -18.440 -0.738 41.815 1.00 69.31 106 ALA A O 1
ATOM 784 N N . ASP A 1 107 ? -19.087 -0.758 39.664 1.00 67.25 107 ASP A N 1
ATOM 785 C CA . ASP A 1 107 ? -19.920 0.446 39.752 1.00 67.25 107 ASP A CA 1
ATOM 786 C C . ASP A 1 107 ? -21.418 0.122 39.929 1.00 67.25 107 ASP A C 1
ATOM 788 O O . ASP A 1 107 ? -21.939 -0.858 39.402 1.00 67.25 107 ASP A O 1
ATOM 792 N N . SER A 1 108 ? -22.148 0.978 40.658 1.00 65.00 108 SER A N 1
ATOM 793 C CA . SER A 1 108 ? -23.615 0.916 40.772 1.00 65.00 108 SER A CA 1
ATOM 794 C C . SER A 1 108 ? -24.262 2.296 40.595 1.00 65.00 108 SER A C 1
ATOM 796 O O . SER A 1 108 ? -23.651 3.334 40.869 1.00 65.00 108 SER A O 1
ATOM 798 N N . GLY A 1 109 ? -25.514 2.319 40.125 1.00 68.75 109 GLY A N 1
ATOM 799 C CA . GLY A 1 109 ? -26.297 3.546 39.934 1.00 68.75 109 GLY A CA 1
ATOM 800 C C . GLY A 1 109 ? -25.842 4.399 38.740 1.00 68.75 109 GLY A C 1
ATOM 801 O O . GLY A 1 109 ? -25.394 3.880 37.726 1.00 68.75 109 GLY A O 1
ATOM 802 N N . ILE A 1 110 ? -25.948 5.727 38.855 1.00 66.38 110 ILE A N 1
ATOM 803 C CA . ILE A 1 110 ? -25.676 6.693 37.765 1.00 66.38 110 ILE A CA 1
ATOM 804 C C . ILE A 1 110 ? -24.217 6.633 37.266 1.00 66.38 110 ILE A C 1
ATOM 806 O O . ILE A 1 110 ? -23.950 6.884 36.092 1.00 66.38 110 ILE A O 1
ATOM 810 N N . LYS A 1 111 ? -23.261 6.268 38.136 1.00 63.28 111 LYS A N 1
ATOM 811 C CA . LYS A 1 111 ? -21.851 6.078 37.750 1.00 63.28 111 LYS A CA 1
ATOM 812 C C . LYS A 1 111 ? -21.671 4.940 36.745 1.00 63.28 111 LYS A C 1
ATOM 814 O O . LYS A 1 111 ? -20.875 5.085 35.825 1.00 63.28 111 LYS A O 1
ATOM 819 N N . LEU A 1 112 ? -22.447 3.864 36.891 1.00 70.19 112 LEU A N 1
ATOM 820 C CA . LEU A 1 112 ? -22.440 2.745 35.953 1.00 70.19 112 LEU A CA 1
ATOM 821 C C . LEU A 1 112 ? -22.955 3.193 34.576 1.00 70.19 112 LEU A C 1
ATOM 823 O O . LEU A 1 112 ? -22.329 2.886 33.572 1.00 70.19 112 LEU A O 1
ATOM 827 N N . GLU A 1 113 ? -24.018 4.003 34.523 1.00 71.38 113 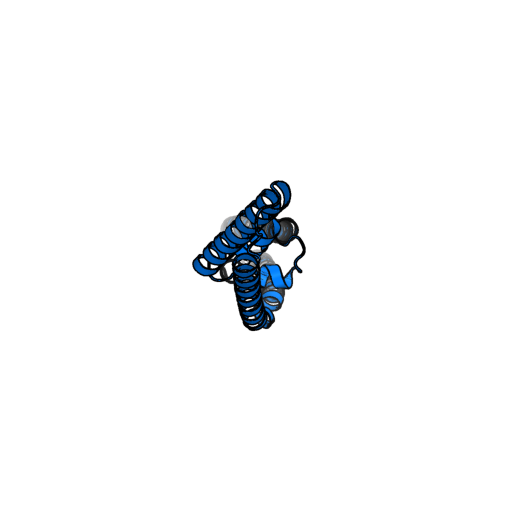GLU A N 1
ATOM 828 C CA . GLU A 1 113 ? -24.613 4.461 33.256 1.00 71.38 113 GLU A CA 1
ATOM 829 C C . GLU A 1 113 ? -23.663 5.355 32.432 1.00 71.38 113 GLU A C 1
ATOM 831 O O . GLU A 1 113 ? -23.619 5.273 31.202 1.00 71.38 113 GLU A O 1
ATOM 836 N N . VAL A 1 114 ? -22.880 6.217 33.092 1.00 74.50 114 VAL A N 1
ATOM 837 C CA . VAL A 1 114 ? -21.887 7.064 32.406 1.00 74.50 114 VAL A CA 1
ATOM 838 C C . VAL A 1 114 ? -20.676 6.243 31.966 1.00 74.50 114 VAL A C 1
ATOM 840 O O . VAL A 1 114 ? -20.230 6.400 30.827 1.00 74.50 114 VAL A O 1
ATOM 843 N N . SER A 1 115 ? -20.167 5.355 32.829 1.00 70.69 115 SER A N 1
ATOM 844 C CA . SER A 1 115 ? -19.079 4.438 32.469 1.00 70.69 115 SER A CA 1
ATOM 84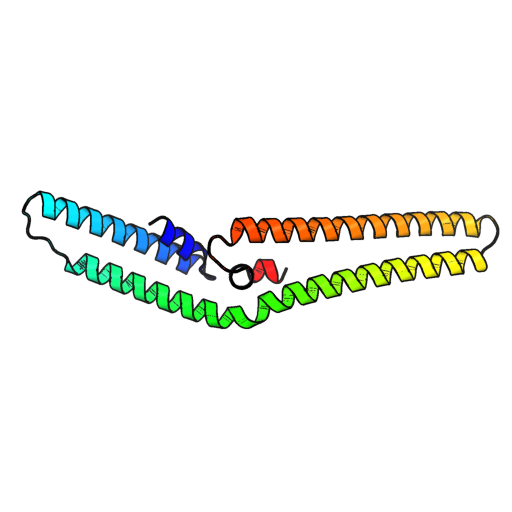5 C C . SER A 1 115 ? -19.468 3.552 31.283 1.00 70.69 115 SER A C 1
ATOM 847 O O . SER A 1 115 ? -18.676 3.423 30.353 1.00 70.69 115 SER A O 1
ATOM 849 N N . GLU A 1 116 ? -20.700 3.034 31.242 1.00 75.62 116 GLU A N 1
ATOM 850 C CA . GLU A 1 116 ? -21.201 2.247 30.109 1.00 75.62 116 GLU A CA 1
ATOM 851 C C . GLU A 1 116 ? -21.252 3.063 28.811 1.00 75.62 116 GLU A C 1
ATOM 853 O O . GLU A 1 116 ? -20.730 2.603 27.803 1.00 75.62 116 GLU A O 1
ATOM 858 N N .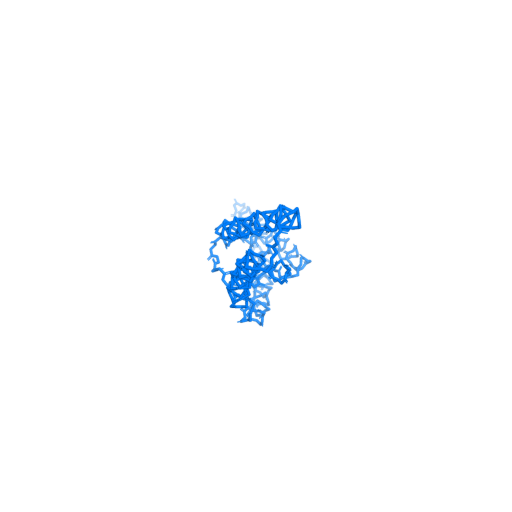 LYS A 1 117 ? -21.755 4.307 28.820 1.00 81.56 117 LYS A N 1
ATOM 859 C CA . LYS A 1 117 ? -21.769 5.156 27.605 1.00 81.56 117 LYS A CA 1
ATOM 860 C C . LYS A 1 117 ? -20.368 5.481 27.078 1.00 81.56 117 LYS A C 1
ATOM 862 O O . LYS A 1 117 ? -20.161 5.536 25.861 1.00 81.56 117 LYS A O 1
ATOM 867 N N . ILE A 1 118 ? -19.407 5.722 27.974 1.00 80.31 118 ILE A N 1
ATOM 868 C CA . ILE A 1 118 ? -18.006 5.958 27.594 1.00 80.31 118 ILE A CA 1
ATOM 869 C C . ILE A 1 118 ? -17.417 4.682 26.988 1.00 80.31 118 ILE A C 1
ATOM 871 O O . ILE A 1 118 ? -16.817 4.740 25.915 1.00 80.31 118 ILE A O 1
ATOM 875 N N . LEU A 1 119 ? -17.624 3.530 27.628 1.00 75.25 119 LEU A N 1
ATOM 876 C CA . LEU A 1 119 ? -17.111 2.252 27.138 1.00 75.25 119 LEU A CA 1
ATOM 877 C C . LEU A 1 119 ? -17.771 1.798 25.833 1.00 75.25 119 LEU A C 1
ATOM 879 O O . LEU A 1 119 ? -17.059 1.307 24.957 1.00 75.25 119 LEU A O 1
ATOM 883 N N . ASP A 1 120 ? -19.068 2.028 25.643 1.00 81.12 120 ASP A N 1
ATOM 884 C CA . ASP A 1 120 ? -19.758 1.793 24.371 1.00 81.12 120 ASP A CA 1
ATOM 885 C C . ASP A 1 120 ? -19.144 2.648 23.256 1.00 81.12 120 ASP A C 1
ATOM 887 O O . ASP A 1 120 ? -18.859 2.151 22.163 1.00 81.12 120 ASP A O 1
ATOM 891 N N . SER A 1 121 ? -18.851 3.919 23.547 1.00 86.12 121 SER A N 1
ATOM 892 C CA . SER A 1 121 ? -18.183 4.820 22.601 1.00 86.12 121 SER A CA 1
ATOM 893 C C . SER A 1 121 ? -16.764 4.346 22.266 1.00 86.12 121 SER A C 1
ATOM 895 O O . SER A 1 121 ? -16.382 4.318 21.095 1.00 86.12 121 SER A O 1
ATOM 897 N N . CYS A 1 122 ? -15.984 3.927 23.269 1.00 80.25 122 CYS A N 1
ATOM 898 C CA . CYS A 1 122 ? -14.639 3.378 23.073 1.00 80.25 122 CYS A CA 1
ATOM 899 C C . CYS A 1 122 ? -14.657 2.070 22.269 1.00 80.25 122 CYS A C 1
ATOM 901 O O . CYS A 1 122 ? -13.820 1.881 21.386 1.00 80.25 122 CYS A O 1
ATOM 903 N N . THR A 1 123 ? -15.626 1.194 22.535 1.00 78.44 123 THR A N 1
ATOM 904 C CA . THR A 1 123 ? -15.812 -0.068 21.807 1.00 78.44 123 THR A CA 1
ATOM 905 C C . THR A 1 123 ? -16.188 0.204 20.354 1.00 78.44 123 THR A C 1
ATOM 907 O O . THR A 1 123 ? -15.569 -0.346 19.443 1.00 78.44 123 THR A O 1
ATOM 910 N N . GLY A 1 124 ? -17.134 1.119 20.116 1.00 84.00 124 GLY A N 1
ATOM 911 C CA . GLY A 1 124 ? -17.520 1.547 18.771 1.00 84.00 124 GLY A CA 1
ATOM 912 C C . GLY A 1 124 ? -16.354 2.154 17.985 1.00 84.00 124 GLY A C 1
ATOM 913 O O . GLY A 1 124 ? -16.153 1.811 16.818 1.00 84.00 124 GLY A O 1
ATOM 914 N N . LEU A 1 125 ? -15.538 2.993 18.632 1.00 84.75 125 LEU A N 1
ATOM 915 C CA . LEU A 1 125 ? -14.325 3.552 18.033 1.00 84.75 125 LEU A CA 1
ATOM 916 C C . LEU A 1 125 ? -13.326 2.452 17.650 1.00 84.75 125 LEU A C 1
ATOM 918 O O . LEU A 1 125 ? -12.820 2.454 16.529 1.00 84.75 125 LEU A O 1
ATOM 922 N N . MET A 1 126 ? -13.069 1.490 18.540 1.00 81.25 126 MET A N 1
ATOM 923 C CA . MET A 1 126 ? -12.135 0.394 18.264 1.00 81.25 126 MET A CA 1
ATOM 924 C C . MET A 1 126 ? -12.630 -0.512 17.128 1.00 81.25 126 MET A C 1
ATOM 926 O O . MET A 1 126 ? -11.852 -0.896 16.252 1.00 81.25 126 MET A O 1
ATOM 930 N N . GLN A 1 127 ? -13.937 -0.790 17.081 1.00 81.69 127 GLN A N 1
ATOM 931 C CA . GLN A 1 127 ? -14.571 -1.528 15.986 1.00 81.69 127 GLN A CA 1
ATOM 932 C C . GLN A 1 127 ? -14.367 -0.809 14.641 1.00 81.69 127 GLN A C 1
ATOM 934 O O . GLN A 1 127 ? -14.015 -1.440 13.642 1.00 81.69 127 GLN A O 1
ATOM 939 N N . ALA A 1 128 ? -14.549 0.515 14.614 1.00 87.81 128 ALA A N 1
ATOM 940 C CA . ALA A 1 128 ? -14.339 1.326 13.418 1.00 87.81 128 ALA A CA 1
ATOM 941 C C . ALA A 1 128 ? -12.866 1.334 12.977 1.00 87.81 128 ALA A C 1
ATOM 943 O O . ALA A 1 128 ? -12.588 1.172 11.788 1.00 87.81 128 ALA A O 1
ATOM 944 N N . ILE A 1 129 ? -11.926 1.450 13.925 1.00 83.12 129 ILE A N 1
ATOM 945 C CA . ILE A 1 129 ? -10.479 1.366 13.669 1.00 83.12 129 ILE A CA 1
ATOM 946 C C . ILE A 1 129 ? -10.120 0.007 13.051 1.00 83.12 129 ILE A C 1
ATOM 948 O O . ILE A 1 129 ? -9.445 -0.036 12.022 1.00 83.12 129 ILE A O 1
ATOM 952 N N . LYS A 1 130 ? -10.634 -1.099 13.605 1.00 80.25 130 LYS A N 1
ATOM 953 C CA . LYS A 1 130 ? -10.428 -2.448 13.055 1.00 80.25 130 LYS A CA 1
ATOM 954 C C . LYS A 1 130 ? -10.892 -2.546 11.599 1.00 80.25 130 LYS A C 1
ATOM 956 O O . LYS A 1 130 ? -10.155 -3.045 10.750 1.00 80.25 130 LYS A O 1
ATOM 961 N N . ILE A 1 131 ? -12.089 -2.042 11.292 1.00 85.50 131 ILE A N 1
ATOM 962 C CA . ILE A 1 131 ? -12.626 -2.048 9.922 1.00 85.50 131 ILE A CA 1
ATOM 963 C C . ILE A 1 131 ? -11.759 -1.189 8.993 1.00 85.50 131 ILE A C 1
ATOM 965 O O . ILE A 1 131 ? -11.438 -1.627 7.888 1.00 85.50 131 ILE A O 1
ATOM 969 N N . LEU A 1 132 ? -11.359 0.010 9.426 1.00 87.81 132 LEU A N 1
ATOM 970 C CA . LEU A 1 132 ? -10.505 0.905 8.640 1.00 87.81 132 LEU A CA 1
ATOM 971 C C . LEU A 1 132 ? -9.192 0.221 8.248 1.00 87.81 132 LEU A C 1
ATOM 973 O O . LEU A 1 132 ? -8.778 0.293 7.094 1.00 87.81 132 LEU A O 1
ATOM 977 N N . ILE A 1 133 ? -8.569 -0.481 9.189 1.00 82.25 133 ILE A N 1
ATOM 978 C CA . ILE A 1 133 ? -7.283 -1.151 8.987 1.00 82.25 133 ILE A CA 1
ATOM 979 C C . ILE A 1 133 ? -7.426 -2.318 8.009 1.00 82.25 133 ILE A C 1
ATOM 981 O O . ILE A 1 133 ? -6.651 -2.426 7.058 1.00 82.25 133 ILE A O 1
ATOM 985 N N . GLN A 1 134 ? -8.484 -3.120 8.149 1.00 82.00 134 GLN A N 1
ATOM 986 C CA . GLN A 1 134 ? -8.808 -4.170 7.179 1.00 82.00 134 GLN A CA 1
ATOM 987 C C . GLN A 1 134 ? -9.009 -3.606 5.766 1.00 82.00 134 GLN A C 1
ATOM 989 O O . GLN A 1 134 ? -8.512 -4.173 4.792 1.00 82.00 134 GLN A O 1
ATOM 994 N N . LYS A 1 135 ? -9.714 -2.476 5.637 1.00 88.69 135 LYS A N 1
ATOM 995 C CA . LYS A 1 135 ? -9.917 -1.805 4.345 1.00 88.69 135 LYS A CA 1
ATOM 996 C C . LYS A 1 135 ? -8.619 -1.222 3.787 1.00 88.69 135 LYS A C 1
ATOM 998 O O . LYS A 1 135 ? -8.380 -1.361 2.591 1.00 88.69 135 LYS A O 1
ATOM 1003 N N . SER A 1 136 ? -7.772 -0.644 4.637 1.00 86.31 136 SER A N 1
ATOM 1004 C CA . SER A 1 136 ? -6.448 -0.140 4.256 1.00 86.31 136 SER A CA 1
ATOM 1005 C C . SER A 1 136 ? -5.570 -1.251 3.675 1.00 86.31 136 SER A C 1
ATOM 1007 O O . SER A 1 136 ? -4.979 -1.075 2.614 1.00 86.31 136 SER A O 1
ATOM 1009 N N . ARG A 1 137 ? -5.573 -2.444 4.287 1.00 82.50 137 ARG A N 1
ATOM 1010 C CA . ARG A 1 137 ? -4.847 -3.616 3.769 1.00 82.50 137 ARG A CA 1
ATOM 1011 C C . ARG A 1 137 ? -5.336 -4.057 2.392 1.00 82.50 137 ARG A C 1
ATOM 1013 O O . ARG A 1 137 ? -4.524 -4.371 1.527 1.00 82.50 137 ARG A O 1
ATOM 1020 N N . ILE A 1 138 ? -6.655 -4.094 2.189 1.00 87.56 138 ILE A N 1
ATOM 1021 C CA . ILE A 1 138 ? -7.236 -4.430 0.880 1.00 87.56 138 ILE A CA 1
ATOM 1022 C C . ILE A 1 138 ? -6.765 -3.414 -0.162 1.00 87.56 138 ILE A C 1
ATOM 1024 O O . ILE A 1 138 ? -6.289 -3.808 -1.222 1.00 87.56 138 ILE A O 1
ATOM 1028 N N . LEU A 1 139 ? -6.807 -2.123 0.174 1.00 90.94 139 LEU A N 1
ATOM 1029 C CA . LEU A 1 139 ? -6.331 -1.062 -0.707 1.00 90.94 139 LEU A CA 1
ATOM 1030 C C . LEU A 1 139 ? -4.830 -1.190 -1.011 1.00 90.94 139 LEU A C 1
ATOM 1032 O O . LEU A 1 139 ? -4.436 -1.083 -2.168 1.00 90.94 139 LEU A O 1
ATOM 1036 N N . GLN A 1 140 ? -3.986 -1.450 -0.010 1.00 86.94 140 GLN A N 1
ATOM 1037 C CA . GLN A 1 140 ? -2.551 -1.684 -0.215 1.00 86.94 140 GLN A CA 1
ATOM 1038 C C . GLN A 1 140 ? -2.312 -2.881 -1.147 1.00 86.94 140 GLN A C 1
ATOM 1040 O O . GLN A 1 140 ? -1.519 -2.781 -2.083 1.00 86.94 140 GLN A O 1
ATOM 1045 N N . ALA A 1 141 ? -3.043 -3.984 -0.957 1.00 86.12 141 ALA A N 1
ATOM 1046 C CA . ALA A 1 141 ? -2.963 -5.152 -1.832 1.00 86.12 141 ALA A CA 1
ATOM 1047 C C . ALA A 1 141 ? -3.405 -4.834 -3.272 1.00 86.12 141 ALA A C 1
ATOM 1049 O O . ALA A 1 141 ? -2.754 -5.276 -4.220 1.00 86.12 141 ALA A O 1
ATOM 1050 N N . GLU A 1 142 ? -4.460 -4.034 -3.451 1.00 90.94 142 GLU A N 1
ATOM 1051 C CA . GLU A 1 142 ? -4.910 -3.558 -4.765 1.00 90.94 142 GLU A CA 1
ATOM 1052 C C . GLU A 1 142 ? -3.861 -2.657 -5.434 1.00 90.94 142 GLU A C 1
ATOM 1054 O O . GLU A 1 142 ? -3.519 -2.877 -6.598 1.00 90.94 142 GLU A O 1
ATOM 1059 N N . ILE A 1 143 ? -3.287 -1.696 -4.700 1.00 89.94 143 ILE A N 1
ATOM 1060 C CA . ILE A 1 143 ? -2.211 -0.816 -5.188 1.00 89.94 143 ILE A CA 1
ATOM 1061 C C . ILE A 1 143 ? -1.032 -1.649 -5.687 1.00 89.94 143 ILE A C 1
ATOM 1063 O O . ILE A 1 143 ? -0.529 -1.415 -6.786 1.00 89.94 143 ILE A O 1
ATOM 1067 N N . VAL A 1 144 ? -0.610 -2.651 -4.915 1.00 87.12 144 VAL A N 1
ATOM 1068 C CA . VAL A 1 144 ? 0.490 -3.542 -5.295 1.00 87.12 144 VAL A CA 1
ATOM 1069 C C . VAL A 1 144 ? 0.105 -4.392 -6.507 1.00 87.12 144 VAL A C 1
ATOM 1071 O O . VAL A 1 144 ? 0.897 -4.513 -7.442 1.00 87.12 144 VAL A O 1
ATOM 1074 N N . ALA A 1 145 ? -1.101 -4.966 -6.533 1.00 85.88 145 ALA A N 1
ATOM 1075 C CA . ALA A 1 145 ? -1.567 -5.807 -7.634 1.00 85.88 145 ALA A CA 1
ATOM 1076 C C . ALA A 1 145 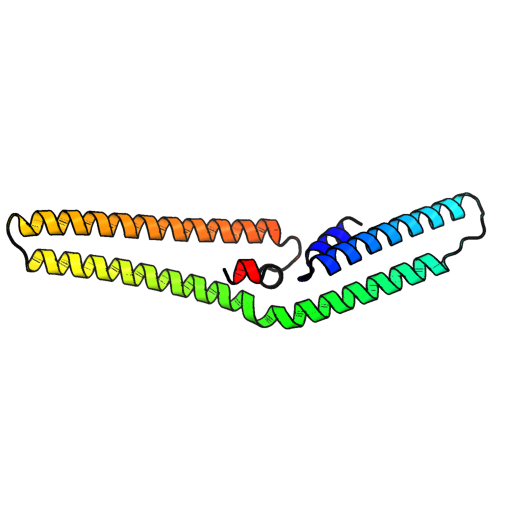? -1.609 -5.042 -8.966 1.00 85.88 145 ALA A C 1
ATOM 1078 O O . ALA A 1 145 ? -1.136 -5.556 -9.984 1.00 85.88 145 ALA A O 1
ATOM 1079 N N . HIS A 1 146 ? -2.107 -3.804 -8.948 1.00 87.06 146 HIS A N 1
ATOM 1080 C CA . HIS A 1 146 ? -2.163 -2.935 -10.122 1.00 87.06 146 HIS A CA 1
ATOM 1081 C C . HIS A 1 146 ? -0.808 -2.291 -10.459 1.00 87.06 146 HIS A C 1
ATOM 1083 O O . HIS A 1 146 ? -0.485 -2.116 -11.634 1.00 87.06 146 HIS A O 1
ATOM 1089 N N . GLY A 1 147 ? 0.000 -1.955 -9.452 1.00 83.50 147 GLY A N 1
ATOM 1090 C CA . GLY A 1 147 ? 1.239 -1.190 -9.603 1.00 83.50 147 GLY A CA 1
ATOM 1091 C C . GLY A 1 147 ? 2.492 -2.027 -9.868 1.00 83.50 147 GLY A C 1
ATOM 1092 O O . GLY A 1 147 ? 3.466 -1.520 -10.430 1.00 83.50 147 GLY A O 1
ATOM 1093 N N . LYS A 1 148 ? 2.505 -3.317 -9.507 1.00 80.38 148 LYS A N 1
ATOM 1094 C CA . LYS A 1 148 ? 3.705 -4.155 -9.672 1.00 80.38 148 LYS A CA 1
ATOM 1095 C C . LYS A 1 148 ? 4.034 -4.466 -11.130 1.00 80.38 148 LYS A C 1
ATOM 1097 O O . LYS A 1 148 ? 5.207 -4.654 -11.456 1.00 80.38 148 LYS A O 1
ATOM 1102 N N . GLY A 1 149 ? 3.031 -4.503 -12.009 1.00 84.75 149 GLY A N 1
ATOM 1103 C CA . GLY A 1 149 ? 3.198 -4.947 -13.392 1.00 84.75 149 GLY A CA 1
ATOM 1104 C C . GLY A 1 149 ? 3.766 -6.370 -13.448 1.00 84.75 149 GLY A C 1
ATOM 1105 O O . GLY A 1 149 ? 3.215 -7.296 -12.848 1.00 84.75 149 GLY A O 1
ATOM 1106 N N . THR A 1 150 ? 4.896 -6.539 -14.137 1.00 77.69 150 THR A N 1
ATOM 1107 C CA . THR A 1 150 ? 5.610 -7.824 -14.236 1.00 77.69 150 THR A CA 1
ATOM 1108 C C . THR A 1 150 ? 6.520 -8.120 -13.042 1.00 77.69 150 THR A C 1
ATOM 1110 O O . THR A 1 150 ? 7.067 -9.216 -12.974 1.00 77.69 150 THR A O 1
ATOM 1113 N N . ALA A 1 151 ? 6.698 -7.173 -12.116 1.00 73.25 151 ALA A N 1
ATOM 1114 C CA . ALA A 1 151 ? 7.528 -7.368 -10.932 1.00 73.25 151 ALA A CA 1
ATOM 1115 C C . ALA A 1 151 ? 6.814 -8.211 -9.860 1.00 73.25 151 ALA A C 1
ATOM 1117 O O . ALA A 1 151 ? 5.576 -8.326 -9.817 1.00 73.25 151 ALA A O 1
ATOM 1118 N N . SER A 1 152 ? 7.610 -8.789 -8.966 1.00 78.81 152 SER A N 1
ATOM 1119 C CA . SER A 1 152 ? 7.127 -9.412 -7.736 1.00 78.81 152 SER A CA 1
ATOM 1120 C C . SER A 1 152 ? 6.631 -8.360 -6.734 1.00 78.81 152 SER A C 1
ATOM 1122 O O . SER A 1 152 ? 6.938 -7.170 -6.827 1.00 78.81 152 SER A O 1
ATOM 1124 N N . VAL A 1 153 ? 5.851 -8.810 -5.750 1.00 80.69 153 VAL A N 1
ATOM 1125 C CA . VAL A 1 153 ? 5.362 -7.964 -4.647 1.00 80.69 153 VAL A CA 1
ATOM 1126 C C . VAL A 1 153 ? 6.533 -7.379 -3.849 1.00 80.69 153 VAL A C 1
ATOM 1128 O O . VAL A 1 153 ? 6.567 -6.178 -3.591 1.00 80.69 153 VAL A O 1
ATOM 1131 N N . LYS A 1 154 ? 7.545 -8.200 -3.550 1.00 75.69 154 LYS A N 1
ATOM 1132 C CA . LYS A 1 154 ? 8.747 -7.782 -2.816 1.00 75.69 154 LYS A CA 1
ATOM 1133 C C . LYS A 1 154 ? 9.530 -6.697 -3.556 1.00 75.69 154 LYS A C 1
ATOM 1135 O O . LYS A 1 154 ? 9.924 -5.701 -2.958 1.00 75.69 154 LYS A O 1
ATOM 1140 N N . GLU A 1 155 ? 9.691 -6.840 -4.870 1.00 72.81 155 GLU A N 1
ATOM 1141 C CA . GLU A 1 155 ? 10.324 -5.811 -5.703 1.00 72.81 155 GLU A CA 1
ATOM 1142 C C . GLU A 1 155 ? 9.483 -4.535 -5.791 1.00 72.81 155 GLU A C 1
ATOM 1144 O O . GLU A 1 155 ? 10.031 -3.442 -5.896 1.00 72.81 155 GLU A O 1
ATOM 1149 N N . PHE A 1 156 ? 8.151 -4.628 -5.762 1.00 81.62 156 PHE A N 1
ATOM 1150 C CA . PHE A 1 156 ? 7.302 -3.439 -5.721 1.00 81.62 156 PHE A CA 1
ATOM 1151 C C . PHE A 1 156 ? 7.505 -2.644 -4.427 1.00 81.62 156 PHE A C 1
ATOM 1153 O O . PHE A 1 156 ? 7.736 -1.439 -4.507 1.00 81.62 156 PHE A O 1
ATOM 1160 N N . TYR A 1 157 ? 7.499 -3.303 -3.270 1.00 80.62 157 TYR A N 1
ATOM 1161 C CA . TYR A 1 157 ? 7.770 -2.650 -1.987 1.00 80.62 157 TYR A CA 1
ATOM 1162 C C . TYR A 1 157 ? 9.187 -2.070 -1.915 1.00 80.62 157 TYR A C 1
ATOM 1164 O O . TYR A 1 157 ? 9.365 -0.913 -1.553 1.00 80.62 157 TYR A O 1
ATOM 1172 N N . ALA A 1 158 ? 10.198 -2.812 -2.375 1.00 76.31 158 ALA A N 1
ATOM 1173 C CA . ALA A 1 158 ? 11.575 -2.316 -2.415 1.00 76.31 158 ALA A CA 1
ATOM 1174 C C . ALA A 1 158 ? 11.739 -1.066 -3.301 1.00 76.31 158 ALA A C 1
ATOM 1176 O O . ALA A 1 158 ? 12.450 -0.129 -2.940 1.00 76.31 158 ALA A O 1
ATOM 1177 N N . ARG A 1 159 ? 11.069 -1.024 -4.460 1.00 74.00 159 ARG A N 1
ATOM 1178 C CA . ARG A 1 159 ? 11.076 0.160 -5.338 1.00 74.00 159 ARG A CA 1
ATOM 1179 C C . ARG A 1 159 ? 10.406 1.358 -4.679 1.00 74.00 159 ARG A C 1
ATOM 1181 O O . ARG A 1 159 ? 10.917 2.468 -4.768 1.00 74.00 159 ARG A O 1
ATOM 1188 N N . ASN A 1 160 ? 9.299 1.120 -3.985 1.00 78.56 160 ASN A N 1
ATOM 1189 C CA . ASN A 1 160 ? 8.518 2.143 -3.300 1.00 78.56 160 ASN A CA 1
ATOM 1190 C C . ASN A 1 160 ? 8.882 2.223 -1.808 1.00 78.56 160 ASN A C 1
ATOM 1192 O O . ASN A 1 160 ? 7.997 2.367 -0.970 1.00 78.56 160 ASN A O 1
ATOM 1196 N N . HIS A 1 161 ? 10.169 2.111 -1.469 1.00 73.75 161 HIS A N 1
ATOM 1197 C CA . HIS A 1 161 ? 10.644 2.010 -0.085 1.00 73.75 161 HIS A CA 1
ATOM 1198 C C . HIS A 1 161 ? 10.136 3.142 0.821 1.00 73.75 161 HIS A C 1
ATOM 1200 O O . HIS A 1 161 ? 9.617 2.848 1.884 1.00 73.75 161 HIS A O 1
ATOM 1206 N N . GLN A 1 162 ? 10.153 4.406 0.380 1.00 78.94 162 GLN A N 1
ATOM 1207 C CA . GLN A 1 162 ? 9.635 5.529 1.184 1.00 78.94 162 GLN A CA 1
ATOM 1208 C C . GLN A 1 162 ? 8.136 5.420 1.495 1.00 78.94 162 GLN A C 1
ATOM 1210 O O . GLN A 1 162 ? 7.707 5.778 2.583 1.00 78.94 162 GLN A O 1
ATOM 1215 N N . TRP A 1 163 ? 7.332 4.937 0.539 1.00 83.75 163 TRP A N 1
ATOM 1216 C CA . TRP A 1 163 ? 5.907 4.664 0.770 1.00 83.75 163 TRP A CA 1
ATOM 1217 C C . TRP A 1 163 ? 5.707 3.448 1.671 1.00 83.75 163 TRP A C 1
ATOM 1219 O O . TRP A 1 163 ? 4.731 3.365 2.394 1.00 83.75 163 TRP A O 1
ATOM 1229 N N . THR A 1 164 ? 6.631 2.500 1.593 1.00 81.44 164 THR A N 1
ATOM 1230 C CA . THR A 1 164 ? 6.578 1.241 2.325 1.00 81.44 164 THR A CA 1
ATOM 1231 C C . THR A 1 164 ? 6.999 1.405 3.789 1.00 81.44 164 THR A C 1
ATOM 1233 O O . THR A 1 164 ? 6.526 0.674 4.651 1.00 81.44 164 THR A O 1
ATOM 1236 N N . GLU A 1 165 ? 7.895 2.353 4.062 1.00 77.31 165 GLU A N 1
ATOM 1237 C CA . GLU A 1 165 ? 8.326 2.746 5.406 1.00 77.31 165 GLU A CA 1
ATOM 1238 C C . GLU A 1 165 ? 7.310 3.641 6.133 1.00 77.31 165 GLU A C 1
ATOM 1240 O O . GLU A 1 165 ? 7.351 3.710 7.361 1.00 77.31 165 GLU A O 1
ATOM 1245 N N . GLY A 1 166 ? 6.450 4.352 5.395 1.00 79.06 166 GLY A N 1
ATOM 1246 C CA . GLY A 1 166 ? 5.438 5.266 5.940 1.00 79.06 166 GLY A CA 1
ATOM 1247 C C . GLY A 1 166 ? 4.129 4.578 6.294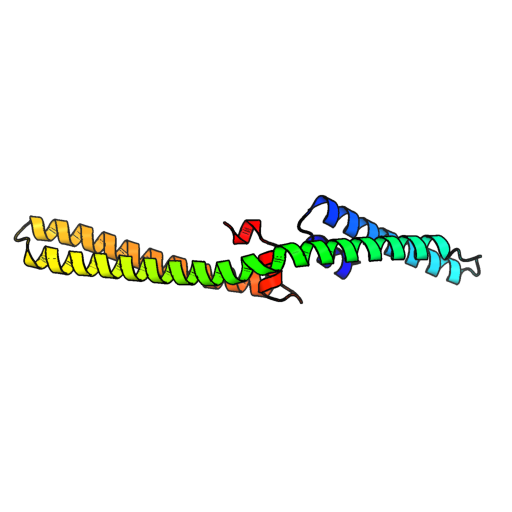 1.00 79.06 166 GLY A C 1
ATOM 1248 O O . GLY A 1 166 ? 3.562 4.948 7.345 1.00 79.06 166 GLY A O 1
#